Protein AF-A0A7V9GT21-F1 (afdb_monomer_lite)

Foldseek 3Di:
DDQLPVFDDVLQLVQCCVVDVADFSAKAWWAFVPDPFIWMWTDGPFKIWIFHWDDDPPGIHTDDTPDIAGLLQWQWDWDQDPQAIWIWIDGPPDDITIIHGHDDSRVVSVVVVSPDHD

Radius of gyration: 13.29 Å; chains: 1; bounding box: 31×32×38 Å

Structure (mmCIF, N/CA/C/O backbone):
data_AF-A0A7V9GT21-F1
#
_entry.id   AF-A0A7V9GT21-F1
#
loop_
_atom_site.group_PDB
_atom_site.id
_atom_site.type_symbol
_atom_site.label_atom_id
_atom_site.label_alt_id
_atom_site.label_comp_id
_atom_site.label_asym_id
_atom_site.label_entity_id
_atom_site.label_seq_id
_atom_site.pdbx_PDB_ins_code
_atom_site.Cartn_x
_atom_site.Cartn_y
_atom_site.Cartn_z
_atom_site.occupancy
_atom_site.B_iso_or_equiv
_atom_site.auth_seq_id
_atom_site.auth_comp_id
_atom_site.auth_asym_id
_atom_site.auth_atom_id
_atom_site.pdbx_PDB_model_num
ATOM 1 N N . MET A 1 1 ? -13.758 19.697 -5.177 1.00 37.66 1 MET A N 1
ATOM 2 C CA . MET A 1 1 ? -13.349 18.444 -4.507 1.00 37.66 1 MET A CA 1
ATOM 3 C C . MET A 1 1 ? -12.897 17.497 -5.605 1.00 37.66 1 MET A C 1
ATOM 5 O O . MET A 1 1 ? -13.729 16.809 -6.174 1.00 37.66 1 MET A O 1
ATOM 9 N N . ALA A 1 2 ? -11.634 17.599 -6.027 1.00 35.06 2 ALA A N 1
ATOM 10 C CA . ALA A 1 2 ? -11.115 16.772 -7.113 1.00 35.06 2 ALA A CA 1
ATOM 11 C C . ALA A 1 2 ? -10.966 15.335 -6.601 1.00 35.06 2 ALA A C 1
ATOM 13 O O . ALA A 1 2 ? -10.310 15.100 -5.587 1.00 35.06 2 ALA A O 1
ATOM 14 N N . THR A 1 3 ? -11.656 14.415 -7.263 1.00 38.84 3 THR A N 1
ATOM 15 C CA . THR A 1 3 ? -11.639 12.982 -6.996 1.00 38.84 3 THR A CA 1
ATOM 16 C C . THR A 1 3 ? -10.200 12.476 -7.096 1.00 38.84 3 THR A C 1
ATOM 18 O O . THR A 1 3 ? -9.560 12.625 -8.130 1.00 38.84 3 THR A O 1
ATOM 21 N N . LEU A 1 4 ? -9.682 11.860 -6.029 1.00 48.75 4 LEU A N 1
ATOM 22 C CA . LEU A 1 4 ? -8.308 11.334 -5.930 1.00 48.75 4 LEU A CA 1
ATOM 23 C C . LEU A 1 4 ? -7.979 10.211 -6.950 1.00 48.75 4 LEU A C 1
ATOM 25 O O . LEU A 1 4 ? -6.901 9.629 -6.895 1.00 48.75 4 LEU A O 1
ATOM 29 N N . MET A 1 5 ? -8.898 9.888 -7.866 1.00 45.47 5 MET A N 1
ATOM 30 C CA . MET A 1 5 ? -8.810 8.765 -8.805 1.00 45.47 5 MET A CA 1
ATOM 31 C C . MET A 1 5 ? -8.134 9.115 -10.143 1.00 45.47 5 MET A C 1
ATOM 33 O O . MET A 1 5 ? -7.777 8.200 -10.876 1.00 45.47 5 MET A O 1
ATOM 37 N N . ASP A 1 6 ? -7.915 10.397 -10.463 1.00 46.03 6 ASP A N 1
ATOM 38 C CA . ASP A 1 6 ? -7.509 10.835 -11.818 1.00 46.03 6 ASP A CA 1
ATOM 39 C C . ASP A 1 6 ? -6.077 10.470 -12.240 1.00 46.03 6 ASP A C 1
ATOM 41 O O . ASP A 1 6 ? -5.715 10.629 -13.402 1.00 46.03 6 ASP A O 1
ATOM 45 N N . ASN A 1 7 ? -5.231 9.989 -11.327 1.00 51.19 7 ASN A N 1
ATOM 46 C CA . ASN A 1 7 ? -3.823 9.761 -11.651 1.00 51.19 7 ASN A CA 1
ATOM 47 C C . ASN A 1 7 ? -3.415 8.301 -11.756 1.00 51.19 7 ASN A C 1
ATOM 49 O O . ASN A 1 7 ? -2.275 8.063 -12.145 1.00 51.19 7 ASN A O 1
ATOM 53 N N . VAL A 1 8 ? -4.298 7.342 -11.455 1.00 56.50 8 VAL A N 1
ATOM 54 C CA . VAL A 1 8 ? -3.973 5.915 -11.546 1.00 56.50 8 VAL A CA 1
ATOM 55 C C . VAL A 1 8 ? -4.095 5.410 -12.977 1.00 56.50 8 VAL A C 1
ATOM 57 O O . VAL A 1 8 ? -5.212 5.363 -13.477 1.00 56.50 8 VAL A O 1
ATOM 60 N N . PRO A 1 9 ? -2.996 4.994 -13.654 1.00 66.12 9 PRO A N 1
ATOM 61 C CA . PRO A 1 9 ? -3.118 4.442 -14.991 1.00 66.12 9 PRO A CA 1
ATOM 62 C C . PRO A 1 9 ? -4.075 3.256 -14.943 1.00 66.12 9 PRO A C 1
ATOM 64 O O . PRO A 1 9 ? -3.854 2.332 -14.155 1.00 66.12 9 PRO A O 1
ATOM 67 N N . ASP A 1 10 ? -5.088 3.261 -15.810 1.00 68.62 10 ASP A N 1
ATOM 68 C CA . ASP A 1 10 ? -6.182 2.280 -15.820 1.00 68.62 10 ASP A CA 1
ATOM 69 C C . ASP A 1 10 ? -5.698 0.829 -15.748 1.00 68.62 10 ASP A C 1
ATOM 71 O O . ASP A 1 10 ? -6.334 -0.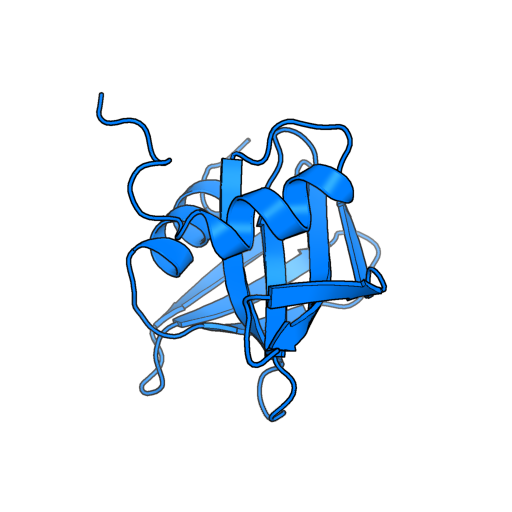017 -15.128 1.00 68.62 10 ASP A O 1
ATOM 75 N N . ARG A 1 11 ? -4.516 0.542 -16.305 1.00 71.88 11 ARG A N 1
ATOM 76 C CA . ARG A 1 11 ? -3.882 -0.783 -16.244 1.00 71.88 11 ARG A CA 1
ATOM 77 C C . ARG A 1 11 ? -3.576 -1.283 -14.824 1.00 71.88 11 ARG A C 1
ATOM 79 O O . ARG A 1 11 ? -3.597 -2.488 -14.617 1.00 71.88 11 ARG A O 1
ATOM 86 N N . TYR A 1 12 ? -3.278 -0.405 -13.861 1.00 73.31 12 TYR A N 1
ATOM 87 C CA . TYR A 1 12 ? -3.055 -0.800 -12.462 1.00 73.31 12 TYR A CA 1
ATOM 88 C C . TYR A 1 12 ? -4.387 -1.011 -11.739 1.00 73.31 12 TYR A C 1
ATOM 90 O O . TYR A 1 12 ? -4.537 -2.000 -11.026 1.00 73.31 12 TYR A O 1
ATOM 98 N N . LEU A 1 13 ? -5.364 -0.123 -11.958 1.00 74.19 13 LEU A N 1
ATOM 99 C CA . LEU A 1 13 ? -6.697 -0.255 -11.364 1.00 74.19 13 LEU A CA 1
ATOM 100 C C . LEU A 1 13 ? -7.413 -1.505 -11.863 1.00 74.19 13 LEU A C 1
ATOM 102 O O . LEU A 1 13 ? -7.908 -2.276 -11.049 1.00 74.19 13 LEU A O 1
ATOM 106 N N . ALA A 1 14 ? -7.445 -1.728 -13.178 1.00 77.94 14 ALA A N 1
ATOM 107 C CA . ALA A 1 14 ? -8.085 -2.896 -13.773 1.00 77.94 14 ALA A CA 1
ATOM 108 C C . ALA A 1 14 ? -7.480 -4.196 -13.229 1.00 77.94 14 ALA A C 1
ATOM 110 O O . ALA A 1 14 ? -8.209 -5.086 -12.807 1.00 77.94 14 ALA A O 1
ATOM 111 N N . ALA A 1 15 ? -6.148 -4.271 -13.149 1.00 79.12 15 ALA A N 1
ATOM 112 C CA . ALA A 1 15 ? -5.473 -5.484 -12.708 1.00 79.12 15 ALA A CA 1
ATOM 113 C C . ALA A 1 15 ? -5.713 -5.813 -11.222 1.00 79.12 15 ALA A C 1
ATOM 115 O O . ALA A 1 15 ? -5.690 -6.986 -10.851 1.00 79.12 15 ALA A O 1
ATOM 116 N N . VAL A 1 16 ? -5.935 -4.802 -10.374 1.00 83.75 16 VAL A N 1
ATOM 117 C CA . VAL A 1 16 ? -6.240 -4.997 -8.948 1.00 83.75 16 VAL A CA 1
ATOM 118 C C . VAL A 1 16 ? -7.732 -5.218 -8.705 1.00 83.75 16 VAL A C 1
ATOM 120 O O . VAL A 1 16 ? -8.073 -6.030 -7.852 1.00 83.75 16 VAL A O 1
ATOM 123 N N . ARG A 1 17 ? -8.624 -4.554 -9.452 1.00 83.38 17 ARG A N 1
ATOM 124 C CA . ARG A 1 17 ? -10.087 -4.691 -9.302 1.00 83.38 17 ARG A CA 1
ATOM 125 C C . ARG A 1 17 ? -10.573 -6.128 -9.469 1.00 83.38 17 ARG A C 1
ATOM 127 O O . ARG A 1 17 ? -11.495 -6.529 -8.779 1.00 83.38 17 ARG A O 1
ATOM 134 N N . ASP A 1 18 ? -9.916 -6.921 -10.308 1.00 81.44 18 ASP A N 1
ATOM 135 C CA . ASP A 1 18 ? -10.244 -8.345 -10.458 1.00 81.44 18 ASP A CA 1
ATOM 136 C C . ASP A 1 18 ? -9.806 -9.204 -9.254 1.00 81.44 18 ASP A C 1
ATOM 138 O O . ASP A 1 18 ? -10.128 -10.391 -9.181 1.00 81.44 18 ASP A O 1
ATOM 142 N N . ARG A 1 19 ? -9.022 -8.642 -8.323 1.00 82.25 19 ARG A N 1
ATOM 143 C CA . ARG A 1 19 ? -8.442 -9.343 -7.165 1.00 82.25 19 ARG A CA 1
ATOM 144 C C . ARG A 1 19 ? -8.997 -8.896 -5.823 1.00 82.25 19 ARG A C 1
ATOM 146 O O . ARG A 1 19 ? -8.843 -9.634 -4.856 1.00 82.25 19 ARG A O 1
ATOM 153 N N . VAL A 1 20 ? -9.638 -7.736 -5.761 1.00 83.69 20 VAL A N 1
ATOM 154 C CA . VAL A 1 20 ? -10.280 -7.235 -4.544 1.00 83.69 20 VAL A CA 1
ATOM 155 C C . VAL A 1 20 ? -11.773 -7.067 -4.791 1.00 83.69 20 VAL A C 1
ATOM 157 O O . VAL A 1 20 ? -12.184 -6.552 -5.824 1.00 83.69 20 VAL A O 1
ATOM 160 N N . ALA A 1 21 ? -12.595 -7.523 -3.847 1.00 76.12 21 ALA A N 1
ATOM 161 C CA . ALA A 1 21 ? -14.050 -7.400 -3.951 1.00 76.12 21 ALA A CA 1
ATOM 162 C C . ALA A 1 21 ? -14.543 -5.962 -3.696 1.00 76.12 21 ALA A C 1
ATOM 164 O O . ALA A 1 21 ? -15.648 -5.605 -4.099 1.00 76.12 21 ALA A O 1
ATOM 165 N N . ASP A 1 22 ? -13.721 -5.156 -3.022 1.00 80.44 22 ASP A N 1
ATOM 166 C CA . ASP A 1 22 ? -14.029 -3.788 -2.622 1.00 80.44 22 ASP A CA 1
ATOM 167 C C . ASP A 1 22 ? -13.580 -2.743 -3.652 1.00 80.44 22 ASP A C 1
ATOM 169 O O . ASP A 1 22 ? -12.739 -2.978 -4.523 1.00 80.44 22 ASP A O 1
ATOM 173 N N . GLU A 1 23 ? -14.114 -1.530 -3.508 1.00 85.50 23 GLU A N 1
ATOM 174 C CA . GLU A 1 23 ? -13.667 -0.372 -4.274 1.00 85.50 23 GLU A CA 1
ATOM 175 C C . GLU A 1 23 ? -12.177 -0.076 -4.016 1.00 85.50 23 GLU A C 1
ATOM 177 O O . GLU A 1 23 ? -11.738 0.117 -2.882 1.00 85.50 23 GLU A O 1
ATOM 182 N N . VAL A 1 24 ? -11.387 0.008 -5.088 1.00 86.31 24 VAL A N 1
ATOM 183 C CA . VAL A 1 24 ? -9.986 0.442 -5.015 1.00 86.31 24 VAL A CA 1
ATOM 184 C C . VAL A 1 24 ? -9.939 1.965 -5.003 1.00 86.31 24 VAL A C 1
ATOM 186 O O . VAL A 1 24 ? -10.258 2.601 -6.007 1.00 86.31 24 VAL A O 1
ATOM 189 N N . LEU A 1 25 ? -9.489 2.539 -3.886 1.00 85.31 25 LEU A N 1
ATOM 190 C CA . LEU A 1 25 ? -9.351 3.987 -3.714 1.00 85.31 25 LEU A CA 1
ATOM 191 C C . LEU A 1 25 ? -8.050 4.513 -4.328 1.00 85.31 25 LEU A C 1
ATOM 193 O O . LEU A 1 25 ? -8.030 5.598 -4.902 1.00 85.31 25 LEU A O 1
ATOM 197 N N . ALA A 1 26 ? -6.959 3.752 -4.204 1.00 85.50 26 ALA A N 1
ATOM 198 C CA . ALA A 1 26 ? -5.679 4.058 -4.837 1.00 85.50 26 ALA A CA 1
ATOM 199 C C . ALA A 1 26 ? -4.825 2.799 -5.001 1.00 85.50 26 ALA A C 1
ATOM 201 O O . ALA A 1 26 ? -4.942 1.848 -4.227 1.00 85.50 26 ALA A O 1
ATOM 202 N N . VAL A 1 27 ? -3.916 2.824 -5.976 1.00 85.31 27 VAL A N 1
ATOM 203 C CA . VAL A 1 27 ? -2.861 1.818 -6.123 1.00 85.31 27 VAL A CA 1
ATOM 204 C C . VAL A 1 27 ? -1.574 2.465 -6.620 1.00 85.31 27 VAL A C 1
ATOM 206 O O . VAL A 1 27 ? -1.596 3.323 -7.504 1.00 85.31 27 VAL A O 1
ATOM 209 N N . ALA A 1 28 ? -0.445 2.034 -6.064 1.00 86.44 28 ALA A N 1
ATOM 210 C CA . ALA A 1 28 ? 0.881 2.439 -6.513 1.00 86.44 28 ALA A CA 1
ATOM 211 C C . ALA A 1 28 ? 1.880 1.284 -6.388 1.00 86.44 28 ALA A C 1
ATOM 213 O O . ALA A 1 28 ? 1.699 0.367 -5.587 1.00 86.44 28 ALA A O 1
ATOM 214 N N . SER A 1 29 ? 2.938 1.322 -7.198 1.00 86.00 29 SER A N 1
ATOM 215 C CA . SER A 1 29 ? 4.030 0.352 -7.119 1.00 86.00 29 SER A CA 1
ATOM 216 C C . SER A 1 29 ? 5.113 0.819 -6.153 1.00 86.00 29 SER A C 1
ATOM 218 O O . SER A 1 29 ? 5.609 1.939 -6.285 1.00 86.00 29 SER A O 1
ATOM 220 N N . PHE A 1 30 ? 5.544 -0.076 -5.275 1.00 86.12 30 PHE A N 1
ATOM 221 C CA . PHE A 1 30 ? 6.647 0.121 -4.343 1.00 86.12 30 PHE A CA 1
ATOM 222 C C . PHE A 1 30 ? 7.699 -0.970 -4.545 1.00 86.12 30 PHE A C 1
ATOM 224 O O . PHE A 1 30 ? 7.406 -2.036 -5.083 1.00 86.12 30 PHE A O 1
ATOM 231 N N . VAL A 1 31 ? 8.927 -0.718 -4.107 1.00 85.56 31 VAL A N 1
ATOM 232 C CA . VAL A 1 31 ? 9.966 -1.739 -3.934 1.00 85.56 31 VAL A CA 1
ATOM 233 C C . VAL A 1 31 ? 10.204 -1.962 -2.450 1.00 85.56 31 VAL A C 1
ATOM 235 O O . VAL A 1 31 ? 10.123 -1.022 -1.662 1.00 85.56 31 VAL A O 1
ATOM 238 N N . ARG A 1 32 ? 10.498 -3.194 -2.028 1.00 82.12 32 ARG A N 1
ATOM 239 C CA . ARG A 1 32 ? 10.900 -3.419 -0.629 1.00 82.12 32 ARG A CA 1
ATOM 240 C C . ARG A 1 32 ? 12.255 -2.749 -0.414 1.00 82.12 32 ARG A C 1
ATOM 242 O O . ARG A 1 32 ? 13.137 -2.883 -1.259 1.00 82.12 32 ARG A O 1
ATOM 249 N N . ALA A 1 33 ? 12.420 -2.012 0.684 1.00 75.44 33 ALA A N 1
ATOM 250 C CA . ALA A 1 33 ? 13.652 -1.267 0.923 1.00 75.44 33 ALA A CA 1
ATOM 251 C C . ALA A 1 33 ? 14.868 -2.212 0.876 1.00 75.44 33 ALA A C 1
ATOM 253 O O . ALA A 1 33 ? 14.875 -3.267 1.511 1.00 75.44 33 ALA A O 1
ATOM 254 N N . GLY A 1 34 ? 15.872 -1.856 0.070 1.00 66.94 34 GLY A N 1
ATOM 255 C CA . GLY A 1 34 ? 17.065 -2.682 -0.147 1.00 66.94 34 GLY A CA 1
ATOM 256 C C . GLY A 1 34 ? 16.883 -3.891 -1.076 1.00 66.94 34 GLY A C 1
ATOM 257 O O . GLY A 1 34 ? 17.822 -4.671 -1.213 1.00 66.94 34 GLY A O 1
ATOM 258 N N . LEU A 1 35 ? 15.726 -4.060 -1.732 1.00 65.62 35 LEU A N 1
ATOM 259 C CA . LEU A 1 35 ? 15.468 -5.151 -2.677 1.00 65.62 35 LEU A CA 1
ATOM 260 C C . LEU A 1 35 ? 14.967 -4.639 -4.040 1.00 65.62 35 LEU A C 1
ATOM 262 O O . LEU A 1 35 ? 14.210 -3.674 -4.102 1.00 65.62 35 LEU A O 1
ATOM 266 N N . PRO A 1 36 ? 15.321 -5.314 -5.151 1.00 60.12 36 PRO A N 1
ATOM 267 C CA . PRO A 1 36 ? 14.858 -4.940 -6.490 1.00 60.12 36 PRO A CA 1
ATOM 268 C C . PRO A 1 36 ? 13.417 -5.389 -6.788 1.00 60.12 36 PRO A C 1
ATOM 270 O O . PRO A 1 36 ? 12.866 -5.045 -7.834 1.00 60.12 36 PRO A O 1
ATOM 273 N N . GLN A 1 37 ? 12.799 -6.182 -5.907 1.00 73.81 37 GLN A N 1
ATOM 274 C CA . GLN A 1 37 ? 11.458 -6.707 -6.137 1.00 73.81 37 GLN A CA 1
ATOM 275 C C . GLN A 1 37 ? 10.406 -5.616 -5.923 1.00 73.81 37 GLN A C 1
ATOM 277 O O . GLN A 1 37 ? 10.277 -5.052 -4.834 1.00 73.81 37 GLN A O 1
ATOM 282 N N . SER A 1 38 ? 9.647 -5.350 -6.986 1.00 83.69 38 SER A N 1
ATOM 283 C CA . SER A 1 38 ? 8.510 -4.436 -6.966 1.00 83.69 38 SER A CA 1
ATOM 284 C C . SER A 1 38 ? 7.226 -5.175 -6.591 1.00 83.69 38 SER A C 1
ATOM 286 O O . SER A 1 38 ? 7.034 -6.331 -6.966 1.00 83.69 38 SER A O 1
ATOM 288 N N . PHE A 1 39 ? 6.327 -4.495 -5.895 1.00 87.62 39 PHE A N 1
ATOM 289 C CA . PHE A 1 39 ? 4.985 -4.964 -5.571 1.00 87.62 39 PHE A CA 1
ATOM 290 C C . PHE A 1 39 ? 3.994 -3.800 -5.675 1.00 87.62 39 PHE A C 1
ATOM 292 O O . PHE A 1 39 ? 4.389 -2.634 -5.698 1.00 87.62 39 PHE A O 1
ATOM 299 N N . LEU A 1 40 ? 2.707 -4.104 -5.800 1.00 89.12 40 LEU A N 1
ATOM 300 C CA . LEU A 1 40 ? 1.644 -3.104 -5.763 1.00 89.12 40 LEU A CA 1
ATOM 301 C C . LEU A 1 40 ? 1.083 -3.006 -4.357 1.00 89.12 40 LEU A C 1
ATOM 303 O O . LEU A 1 40 ? 0.796 -4.035 -3.757 1.00 89.12 40 LEU A O 1
ATOM 307 N N . ILE A 1 41 ? 0.874 -1.785 -3.879 1.00 90.62 41 ILE A N 1
ATOM 308 C CA . ILE A 1 41 ? 0.027 -1.513 -2.721 1.00 90.62 41 ILE A CA 1
ATOM 309 C C . ILE A 1 41 ? -1.300 -0.992 -3.242 1.00 90.62 41 ILE A C 1
ATOM 311 O O . ILE A 1 41 ? -1.325 0.026 -3.935 1.00 90.62 41 ILE A O 1
ATOM 315 N N . ALA A 1 42 ? -2.384 -1.677 -2.899 1.00 90.94 42 ALA A N 1
ATOM 316 C CA . ALA A 1 42 ? -3.746 -1.260 -3.176 1.00 90.94 42 ALA A CA 1
ATOM 317 C C . ALA A 1 42 ? -4.455 -0.903 -1.871 1.00 90.94 42 ALA A C 1
ATOM 319 O O . ALA A 1 42 ? -4.444 -1.675 -0.915 1.00 90.94 42 ALA A O 1
ATOM 320 N N . VAL A 1 43 ? -5.083 0.267 -1.839 1.00 90.81 43 VAL A N 1
ATOM 321 C CA . VAL A 1 43 ? -5.814 0.761 -0.674 1.00 90.81 43 VAL A CA 1
ATOM 322 C C . VAL A 1 43 ? -7.306 0.723 -0.977 1.00 90.81 43 VAL A C 1
ATOM 324 O O . VAL A 1 43 ? -7.763 1.347 -1.936 1.00 90.81 43 VAL A O 1
ATOM 327 N N . THR A 1 44 ? -8.065 0.031 -0.134 1.00 91.31 44 THR A N 1
ATOM 328 C CA . THR A 1 44 ? -9.533 0.005 -0.158 1.00 91.31 44 THR A CA 1
ATOM 329 C C . THR A 1 44 ? -10.082 0.790 1.046 1.00 91.31 44 THR A C 1
ATOM 331 O O . THR A 1 44 ? -9.304 1.339 1.851 1.00 91.31 44 THR A O 1
ATOM 334 N N . PRO A 1 45 ? -11.415 0.931 1.196 1.00 90.56 45 PRO A N 1
ATOM 335 C CA . PRO A 1 45 ? -11.993 1.587 2.357 1.00 90.56 45 PRO A CA 1
ATOM 336 C C . PRO A 1 45 ? -11.585 0.954 3.685 1.00 90.56 45 PRO A C 1
ATOM 338 O O . PRO A 1 45 ? -11.384 1.703 4.634 1.00 90.56 45 PRO A O 1
ATOM 341 N N . SER A 1 46 ? -11.435 -0.368 3.766 1.00 90.56 46 SER A N 1
ATOM 342 C CA . SER A 1 46 ? -11.193 -1.105 5.018 1.00 90.56 46 SER A CA 1
ATOM 343 C C . SER A 1 46 ? -9.838 -1.815 5.072 1.00 90.56 46 SER A C 1
ATOM 345 O O . SER A 1 46 ? -9.342 -2.086 6.163 1.00 90.56 46 SER A O 1
ATOM 347 N N . ARG A 1 47 ? -9.216 -2.095 3.924 1.00 92.44 47 ARG A N 1
ATOM 348 C CA . ARG A 1 47 ? -8.007 -2.916 3.824 1.00 92.44 47 ARG A CA 1
ATOM 349 C C . ARG A 1 47 ? -6.893 -2.230 3.042 1.00 92.44 47 ARG A C 1
ATOM 351 O O . ARG A 1 47 ? -7.110 -1.284 2.278 1.00 92.44 47 ARG A O 1
ATOM 358 N N . VAL A 1 48 ? -5.680 -2.723 3.249 1.00 92.19 48 VAL A N 1
ATOM 359 C CA . VAL A 1 48 ? -4.502 -2.418 2.440 1.00 92.19 48 VAL A CA 1
ATOM 360 C C . VAL A 1 48 ? -3.900 -3.740 1.996 1.00 92.19 48 VAL A C 1
ATOM 362 O O . VAL A 1 48 ? -3.500 -4.546 2.828 1.00 92.19 48 VAL A O 1
ATOM 365 N N . HIS A 1 49 ? -3.813 -3.937 0.687 1.00 91.56 49 HIS A N 1
ATOM 366 C CA . HIS A 1 49 ? -3.314 -5.165 0.085 1.00 91.56 49 HIS A CA 1
ATOM 367 C C . HIS A 1 49 ? -1.959 -4.922 -0.568 1.00 91.56 49 HIS A C 1
ATOM 369 O O . HIS A 1 49 ? -1.760 -3.903 -1.235 1.00 91.56 49 HIS A O 1
ATOM 375 N N . ALA A 1 50 ? -1.049 -5.881 -0.434 1.00 91.31 50 ALA A N 1
ATOM 376 C CA . ALA A 1 50 ? 0.199 -5.930 -1.177 1.00 91.31 50 ALA A CA 1
ATOM 377 C C . ALA A 1 50 ? 0.170 -7.095 -2.168 1.00 91.31 50 ALA A C 1
ATOM 379 O O . ALA A 1 50 ? -0.050 -8.237 -1.777 1.00 91.31 50 ALA A O 1
ATOM 380 N N . PHE A 1 51 ? 0.461 -6.835 -3.440 1.00 90.94 51 PHE A N 1
ATOM 381 C CA . PHE A 1 51 ? 0.474 -7.861 -4.482 1.00 90.94 51 PHE A CA 1
ATOM 382 C C . PHE A 1 51 ? 1.803 -7.915 -5.225 1.00 90.94 51 PHE A C 1
ATOM 384 O O . PHE A 1 51 ? 2.345 -6.886 -5.633 1.00 90.94 51 PHE A O 1
ATOM 391 N N . ALA A 1 52 ? 2.281 -9.125 -5.509 1.00 88.56 52 ALA A N 1
ATOM 392 C CA . ALA A 1 52 ? 3.277 -9.315 -6.551 1.00 88.56 52 ALA A CA 1
ATOM 393 C C . ALA A 1 52 ? 2.663 -8.949 -7.908 1.00 88.56 52 ALA A C 1
ATOM 395 O O . ALA A 1 52 ? 1.477 -9.188 -8.159 1.00 88.56 52 ALA A O 1
ATOM 396 N N . TYR A 1 53 ? 3.467 -8.373 -8.797 1.00 85.12 53 TYR A N 1
ATOM 397 C CA . TYR A 1 53 ? 3.037 -8.127 -10.165 1.00 85.12 53 TYR A CA 1
ATOM 398 C C . TYR A 1 53 ? 4.159 -8.386 -11.159 1.00 85.12 53 TYR A C 1
ATOM 400 O O . TYR A 1 53 ? 5.337 -8.171 -10.871 1.00 85.12 53 TYR A O 1
ATOM 408 N N . ALA A 1 54 ? 3.761 -8.797 -12.357 1.00 80.94 54 ALA A N 1
ATOM 409 C CA . ALA A 1 54 ? 4.643 -8.924 -13.500 1.00 80.94 54 ALA A CA 1
ATOM 410 C C . ALA A 1 54 ? 4.224 -7.927 -14.583 1.00 80.94 54 ALA A C 1
ATOM 412 O O . ALA A 1 54 ? 3.068 -7.901 -15.025 1.00 80.94 54 ALA A O 1
ATOM 413 N N . SER A 1 55 ? 5.184 -7.125 -15.038 1.00 71.12 55 SER A N 1
ATOM 414 C CA . SER A 1 55 ? 5.037 -6.338 -16.260 1.00 71.12 55 SER A CA 1
ATOM 415 C C . SER A 1 55 ? 5.033 -7.288 -17.457 1.00 71.12 55 SER A C 1
ATOM 417 O O . SER A 1 55 ? 5.946 -8.099 -17.611 1.00 71.12 55 SER A O 1
ATOM 419 N N . ARG A 1 56 ? 4.004 -7.213 -18.300 1.00 71.50 56 ARG A N 1
ATOM 420 C CA . ARG A 1 56 ? 3.912 -7.958 -19.563 1.00 71.50 56 ARG A CA 1
ATOM 421 C C . ARG A 1 56 ? 4.005 -6.970 -20.727 1.00 71.50 56 ARG A C 1
ATOM 423 O O . ARG A 1 56 ? 3.756 -5.782 -20.546 1.00 71.50 56 ARG A O 1
ATOM 430 N N . GLU A 1 57 ? 4.332 -7.455 -21.927 1.00 65.31 57 GLU A N 1
ATOM 431 C CA . GLU A 1 57 ? 4.356 -6.619 -23.145 1.00 65.31 57 GLU A CA 1
ATOM 432 C C . GLU A 1 57 ? 3.021 -5.893 -23.376 1.00 65.31 57 GLU A C 1
ATOM 434 O O . GLU A 1 57 ? 3.001 -4.756 -23.840 1.00 65.31 57 GLU A O 1
ATOM 439 N N . VAL A 1 58 ? 1.910 -6.517 -22.972 1.00 65.62 58 VAL A N 1
ATOM 440 C CA . VAL A 1 58 ? 0.568 -5.929 -22.999 1.00 65.62 58 VAL A CA 1
ATOM 441 C C . VAL A 1 58 ? 0.023 -5.856 -21.572 1.00 65.62 58 VAL A C 1
ATOM 443 O O . VAL A 1 58 ? -0.739 -6.710 -21.124 1.00 65.62 58 VAL A O 1
ATOM 446 N N . GLY A 1 59 ? 0.450 -4.834 -20.832 1.00 69.88 59 GLY A N 1
ATOM 447 C CA . GLY A 1 59 ? -0.141 -4.463 -19.546 1.00 69.88 59 GLY A CA 1
ATOM 448 C C . GLY A 1 59 ? 0.540 -5.051 -18.310 1.00 69.88 59 GLY A C 1
ATOM 449 O O . GLY A 1 59 ? 1.709 -5.433 -18.317 1.00 69.88 59 GLY A O 1
ATOM 450 N N . LEU A 1 60 ? -0.197 -5.050 -17.203 1.00 76.81 60 LEU A N 1
ATOM 451 C CA . LEU A 1 60 ? 0.278 -5.485 -15.896 1.00 76.81 60 LEU A CA 1
ATOM 452 C C . LEU A 1 60 ? -0.554 -6.677 -15.438 1.00 76.81 60 LEU A C 1
ATOM 454 O O . LEU A 1 60 ? -1.781 -6.623 -15.466 1.00 76.81 60 LEU A O 1
ATOM 458 N N . ARG A 1 61 ? 0.112 -7.747 -15.001 1.00 82.62 61 ARG A N 1
ATOM 459 C CA . ARG A 1 61 ? -0.550 -8.894 -14.381 1.00 82.62 61 ARG A CA 1
ATOM 460 C C . ARG A 1 61 ? -0.308 -8.850 -12.880 1.00 82.62 61 ARG A C 1
ATOM 462 O O . ARG A 1 61 ? 0.830 -9.013 -12.447 1.00 82.62 61 ARG A O 1
ATOM 469 N N . VAL A 1 62 ? -1.376 -8.672 -12.105 1.00 85.75 62 VAL A N 1
ATOM 470 C CA . VAL A 1 62 ? -1.352 -8.933 -10.661 1.00 85.75 62 VAL A CA 1
ATOM 471 C C . VAL A 1 62 ? -1.243 -10.440 -10.450 1.00 85.75 62 VAL A C 1
ATOM 473 O O . VAL A 1 62 ? -1.953 -11.217 -11.096 1.00 85.75 62 VAL A O 1
ATOM 476 N N . GLU A 1 63 ? -0.323 -10.855 -9.588 1.00 87.75 63 GLU A N 1
ATOM 477 C CA . GLU A 1 63 ? -0.019 -12.255 -9.306 1.00 87.75 63 GLU A CA 1
ATOM 478 C C . GLU A 1 63 ? -0.578 -12.666 -7.940 1.00 87.75 63 GLU A C 1
ATOM 480 O O . GLU A 1 63 ? -1.800 -12.658 -7.759 1.00 87.75 63 GLU A O 1
ATOM 485 N N . SER A 1 64 ? 0.287 -13.083 -7.018 1.00 87.00 64 SER A N 1
ATOM 486 C CA . SER A 1 64 ? -0.088 -13.501 -5.671 1.00 87.00 64 SER A CA 1
ATOM 487 C C . SER A 1 64 ? -0.232 -12.299 -4.745 1.00 87.00 64 SER A C 1
ATOM 489 O O . SER A 1 64 ? 0.550 -11.347 -4.818 1.00 87.00 64 SER A O 1
ATOM 491 N N . GLU A 1 65 ? -1.205 -12.374 -3.844 1.00 90.19 65 GLU A N 1
ATOM 492 C CA . GLU A 1 65 ? -1.267 -11.495 -2.682 1.00 90.19 65 GLU A CA 1
ATOM 493 C C . GLU A 1 65 ? -0.136 -11.862 -1.722 1.00 90.19 65 GLU A C 1
ATOM 495 O O . GLU A 1 65 ? 0.062 -13.029 -1.386 1.00 90.19 65 GLU A O 1
ATOM 500 N N . LEU A 1 66 ? 0.660 -10.862 -1.362 1.00 89.25 66 LEU A N 1
ATOM 501 C CA . LEU A 1 66 ? 1.807 -10.985 -0.470 1.00 89.25 66 LEU A CA 1
ATOM 502 C C . LEU A 1 66 ? 1.410 -10.676 0.972 1.00 89.25 66 LEU A C 1
ATOM 504 O O . LEU A 1 66 ? 1.982 -11.257 1.891 1.00 89.25 66 LEU A O 1
ATOM 508 N N . ALA A 1 67 ? 0.461 -9.756 1.157 1.00 89.81 67 ALA A N 1
ATOM 509 C CA . ALA A 1 67 ? -0.074 -9.384 2.458 1.00 89.81 67 ALA A CA 1
ATOM 510 C C . ALA A 1 67 ? -1.432 -8.676 2.330 1.00 89.81 67 ALA A C 1
ATOM 512 O O . ALA A 1 67 ? -1.681 -7.989 1.339 1.00 89.81 67 ALA A O 1
ATOM 513 N N . ASP A 1 68 ? -2.241 -8.800 3.380 1.00 92.06 68 ASP A N 1
ATOM 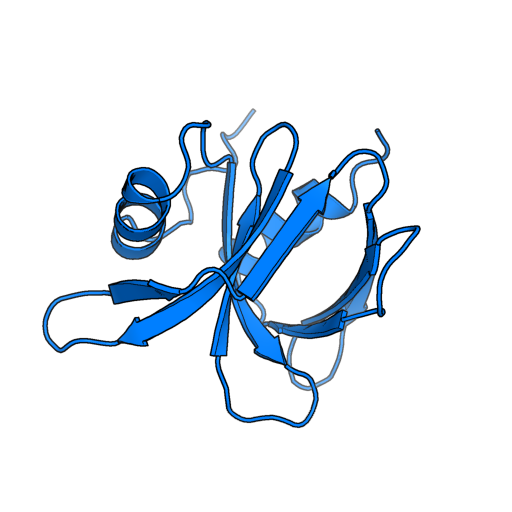514 C CA . ASP A 1 68 ? -3.494 -8.078 3.612 1.00 92.06 68 ASP A CA 1
ATOM 515 C C . ASP A 1 68 ? -3.458 -7.498 5.029 1.00 92.06 68 ASP A C 1
ATOM 517 O O . ASP A 1 68 ? -3.177 -8.220 5.992 1.00 92.06 68 ASP A O 1
ATOM 521 N N . TRP A 1 69 ? -3.741 -6.205 5.164 1.00 92.00 69 TRP A N 1
ATOM 522 C CA . TRP A 1 69 ? -3.759 -5.510 6.446 1.00 92.00 69 TRP A CA 1
ATOM 523 C C . TRP A 1 69 ? -5.078 -4.779 6.675 1.00 92.00 69 TRP A C 1
ATOM 525 O O . TRP A 1 69 ? -5.592 -4.085 5.794 1.00 92.00 69 TRP A O 1
ATOM 535 N N . ASP A 1 70 ? -5.586 -4.859 7.906 1.00 91.19 70 ASP A N 1
ATOM 536 C CA . ASP A 1 70 ? -6.704 -4.030 8.350 1.00 91.19 70 ASP A CA 1
ATOM 537 C C . ASP A 1 70 ? -6.251 -2.575 8.509 1.00 91.19 70 ASP A C 1
ATOM 539 O O . ASP A 1 70 ? -5.420 -2.244 9.363 1.00 91.19 70 ASP A O 1
ATOM 543 N N . ARG A 1 71 ? -6.838 -1.688 7.703 1.00 90.38 71 ARG A N 1
ATOM 544 C CA . ARG A 1 71 ? -6.507 -0.264 7.679 1.00 90.38 71 ARG A CA 1
ATOM 545 C C . ARG A 1 71 ? -6.819 0.444 9.001 1.00 90.38 71 ARG A C 1
ATOM 547 O O . ARG A 1 71 ? -6.215 1.476 9.264 1.00 90.38 71 ARG A O 1
ATOM 554 N N . ALA A 1 72 ? -7.727 -0.078 9.826 1.00 88.50 72 ALA A N 1
ATOM 555 C CA . ALA A 1 72 ? -8.038 0.491 11.139 1.00 88.50 72 ALA A CA 1
ATOM 556 C C . ALA A 1 72 ? -6.902 0.298 12.159 1.00 88.50 72 ALA A C 1
ATOM 558 O O . ALA A 1 72 ? -6.775 1.074 13.102 1.00 88.50 72 ALA A O 1
ATOM 559 N N . THR A 1 73 ? -6.072 -0.730 11.973 1.00 89.88 73 THR A N 1
ATOM 560 C CA . THR A 1 73 ? -4.966 -1.074 12.888 1.00 89.88 73 THR A CA 1
ATOM 561 C C . THR A 1 73 ? -3.586 -0.795 12.299 1.00 89.88 73 THR A C 1
ATOM 563 O O . THR A 1 73 ? -2.580 -0.860 13.009 1.00 89.88 73 THR A O 1
ATOM 566 N N . LEU A 1 74 ? -3.526 -0.482 11.005 1.00 90.12 74 LEU A N 1
ATOM 567 C CA . LEU A 1 74 ? -2.290 -0.248 10.281 1.00 90.12 74 LEU A CA 1
ATOM 568 C C . LEU A 1 74 ? -1.756 1.155 10.566 1.00 90.12 74 LEU A C 1
ATOM 570 O O . LEU A 1 74 ? -2.388 2.153 10.225 1.00 90.12 74 LEU A O 1
ATOM 574 N N . ARG A 1 75 ? -0.550 1.234 11.128 1.00 90.75 75 ARG A N 1
ATOM 575 C CA . ARG A 1 75 ? 0.201 2.492 11.187 1.00 90.75 75 ARG A CA 1
ATOM 576 C C . ARG A 1 75 ? 1.054 2.632 9.938 1.00 90.75 75 ARG A C 1
ATOM 578 O O . ARG A 1 75 ? 1.691 1.668 9.517 1.00 90.75 75 ARG A O 1
ATOM 585 N N . ALA A 1 76 ? 1.066 3.824 9.360 1.00 90.50 76 ALA A N 1
ATOM 586 C CA . ALA A 1 76 ? 1.864 4.140 8.189 1.00 90.50 76 ALA A CA 1
ATOM 587 C C . ALA A 1 76 ? 2.680 5.406 8.451 1.00 90.50 76 ALA A C 1
ATOM 589 O O . ALA A 1 76 ? 2.113 6.466 8.710 1.00 90.50 76 ALA A O 1
ATOM 590 N N . ASP A 1 77 ? 3.998 5.290 8.349 1.00 90.00 77 ASP A N 1
ATOM 591 C CA . ASP A 1 77 ? 4.929 6.408 8.450 1.00 90.00 77 ASP A CA 1
ATOM 592 C C . ASP A 1 77 ? 5.544 6.686 7.082 1.00 90.00 77 ASP A C 1
ATOM 594 O O . ASP A 1 77 ? 5.913 5.769 6.343 1.00 90.00 77 ASP A O 1
ATOM 598 N N . VAL A 1 78 ? 5.644 7.968 6.740 1.00 89.12 78 VAL A N 1
ATOM 599 C CA . VAL A 1 78 ? 6.089 8.425 5.425 1.00 89.12 78 VAL A CA 1
ATOM 600 C C . VAL A 1 78 ? 7.279 9.355 5.590 1.00 89.12 78 VAL A C 1
ATOM 602 O O . VAL A 1 78 ? 7.199 10.364 6.287 1.00 89.12 78 VAL A O 1
ATOM 605 N N . GLU A 1 79 ? 8.373 9.038 4.907 1.00 88.75 79 GLU A N 1
ATOM 606 C CA . GLU A 1 79 ? 9.618 9.801 4.934 1.00 88.75 79 GLU A CA 1
ATOM 607 C C . GLU A 1 79 ? 10.091 10.084 3.502 1.00 88.75 79 GLU A C 1
ATOM 609 O O . GLU A 1 79 ? 10.112 9.196 2.650 1.00 88.75 79 GLU A O 1
ATOM 614 N N . ARG A 1 80 ? 10.511 11.322 3.218 1.00 87.38 80 ARG A N 1
ATOM 615 C CA . ARG A 1 80 ? 11.182 11.645 1.950 1.00 87.38 80 ARG A CA 1
ATOM 616 C C . ARG A 1 80 ? 12.640 11.211 2.022 1.00 87.38 80 ARG A C 1
ATOM 618 O O . ARG A 1 80 ? 13.357 11.597 2.939 1.00 87.38 80 ARG A O 1
ATOM 625 N N . VAL A 1 81 ? 13.085 10.462 1.022 1.00 85.88 81 VAL A N 1
ATOM 626 C CA . VAL A 1 81 ? 14.459 9.968 0.892 1.00 85.88 81 VAL A CA 1
ATOM 627 C C . VAL A 1 81 ? 15.031 10.382 -0.468 1.00 85.88 81 VAL A C 1
ATOM 629 O O . VAL A 1 81 ? 14.271 10.677 -1.385 1.00 85.88 81 VAL A O 1
ATOM 632 N N . PRO A 1 82 ? 16.361 10.399 -0.672 1.00 82.94 82 PRO A N 1
ATOM 633 C CA . PRO A 1 82 ? 16.932 10.807 -1.960 1.00 82.94 82 PRO A CA 1
ATOM 634 C C . PRO A 1 82 ? 16.440 9.985 -3.167 1.00 82.94 82 PRO A C 1
ATOM 636 O O . PRO A 1 82 ? 16.448 10.480 -4.290 1.00 82.94 82 PRO A O 1
ATOM 639 N N . SER A 1 83 ? 16.017 8.734 -2.945 1.00 78.38 83 SER A N 1
ATOM 640 C CA . SER A 1 83 ? 15.469 7.818 -3.957 1.00 78.38 83 SER A CA 1
ATOM 641 C C . SER A 1 83 ? 13.972 8.017 -4.249 1.00 78.38 83 SER A C 1
ATOM 643 O O . SER A 1 83 ? 13.451 7.375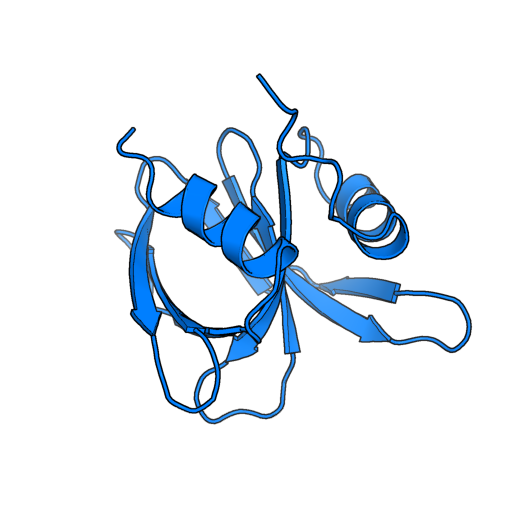 -5.165 1.00 78.38 83 SER A O 1
ATOM 645 N N . GLY A 1 84 ? 13.286 8.892 -3.507 1.00 85.81 84 GLY A N 1
ATOM 646 C CA . GLY A 1 84 ? 11.851 9.146 -3.613 1.00 85.81 84 GLY A CA 1
ATOM 647 C C . GLY A 1 84 ? 11.187 9.190 -2.240 1.00 85.81 84 GLY A C 1
ATOM 648 O O . GLY A 1 84 ? 11.542 9.984 -1.371 1.00 85.81 84 GLY A O 1
ATOM 649 N N . THR A 1 85 ? 10.226 8.303 -2.013 1.00 87.44 85 THR A N 1
ATOM 650 C CA . THR A 1 85 ? 9.483 8.256 -0.755 1.00 87.44 85 THR A CA 1
ATOM 651 C C . THR A 1 85 ? 9.597 6.889 -0.107 1.00 87.44 85 THR A C 1
ATOM 653 O O . THR A 1 85 ? 9.318 5.872 -0.736 1.00 87.44 85 THR A O 1
ATOM 656 N N . ARG A 1 86 ? 9.962 6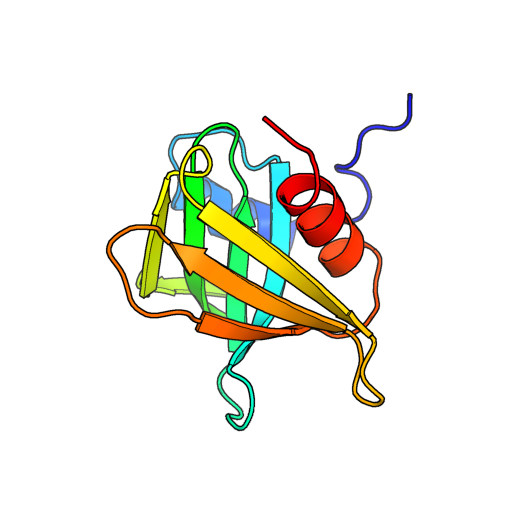.862 1.172 1.00 89.62 86 ARG A N 1
ATOM 657 C CA . ARG A 1 86 ? 9.931 5.677 2.020 1.00 89.62 86 ARG A CA 1
ATOM 658 C C . ARG A 1 86 ? 8.608 5.619 2.778 1.00 89.62 86 ARG A C 1
ATOM 660 O O . ARG A 1 86 ? 8.211 6.582 3.426 1.00 89.62 86 ARG A O 1
ATOM 667 N N . LEU A 1 87 ? 7.947 4.474 2.691 1.00 90.25 87 LEU A N 1
ATOM 668 C CA . LEU A 1 87 ? 6.724 4.132 3.398 1.00 90.25 87 LEU A CA 1
ATOM 669 C C . LEU A 1 87 ? 7.016 2.960 4.338 1.00 90.25 87 LEU A C 1
ATOM 671 O O . LEU A 1 87 ? 7.441 1.888 3.901 1.00 90.25 87 LEU A O 1
ATOM 675 N N . THR A 1 88 ? 6.762 3.168 5.623 1.00 91.56 88 THR A N 1
ATOM 676 C CA . THR A 1 88 ? 6.876 2.153 6.668 1.00 91.56 88 THR A CA 1
ATOM 677 C C . THR A 1 88 ? 5.479 1.777 7.132 1.00 91.56 88 THR A C 1
ATOM 679 O O . THR A 1 88 ? 4.760 2.603 7.682 1.00 91.56 88 THR A O 1
ATOM 682 N N . LEU A 1 89 ? 5.089 0.528 6.904 1.00 90.75 89 LEU A N 1
ATOM 683 C CA . LEU A 1 89 ? 3.813 -0.043 7.312 1.00 90.75 89 LEU A CA 1
ATOM 684 C C . LEU A 1 89 ? 4.026 -0.897 8.557 1.00 90.75 89 LEU A C 1
ATOM 686 O O . LEU A 1 89 ? 4.767 -1.872 8.501 1.00 90.75 89 LEU A O 1
ATOM 690 N N . SER A 1 90 ? 3.377 -0.552 9.662 1.00 91.56 90 SER A N 1
ATOM 691 C CA . SER A 1 90 ? 3.437 -1.291 10.927 1.00 91.56 90 SER A CA 1
ATOM 692 C C . SER A 1 90 ? 2.039 -1.794 11.292 1.00 91.56 90 SER A C 1
ATOM 694 O O . SER A 1 90 ? 1.255 -1.050 11.892 1.00 91.56 90 SER A O 1
ATOM 696 N N . PRO A 1 91 ? 1.687 -3.028 10.897 1.00 87.50 91 PRO A N 1
ATOM 697 C CA . PRO A 1 91 ? 0.441 -3.663 11.308 1.00 87.50 91 PRO A CA 1
ATOM 698 C C . PRO A 1 91 ? 0.557 -4.088 12.776 1.00 87.50 91 PRO A C 1
ATOM 700 O O . PRO A 1 91 ? 1.604 -4.580 13.185 1.00 87.50 91 PRO A O 1
ATOM 703 N N . GLY A 1 92 ? -0.502 -3.916 13.571 1.00 80.81 92 GLY A N 1
ATOM 704 C CA . GLY A 1 92 ? -0.439 -4.110 15.029 1.00 80.81 92 GLY A CA 1
ATOM 705 C C . GLY A 1 92 ? 0.103 -5.470 15.497 1.00 80.81 92 GLY A C 1
ATOM 706 O O . GLY A 1 92 ? 0.851 -5.510 16.469 1.00 80.81 92 GLY A O 1
ATOM 707 N N . ASP A 1 93 ? -0.220 -6.550 14.781 1.00 78.88 93 ASP A N 1
ATOM 708 C CA . ASP A 1 93 ? 0.153 -7.930 15.134 1.00 78.88 93 ASP A CA 1
ATOM 709 C C . ASP A 1 93 ? 1.142 -8.577 14.141 1.00 78.88 93 ASP A C 1
ATOM 711 O O . ASP A 1 93 ? 1.307 -9.798 14.134 1.00 78.88 93 ASP A O 1
ATOM 715 N N . ALA A 1 94 ? 1.786 -7.797 13.265 1.00 80.50 94 ALA A N 1
ATOM 716 C CA . ALA A 1 94 ? 2.655 -8.341 12.219 1.00 80.50 94 ALA A CA 1
ATOM 717 C C . ALA A 1 94 ? 3.975 -7.574 12.062 1.00 80.50 94 ALA A C 1
ATOM 719 O O . ALA A 1 94 ? 4.191 -6.515 12.647 1.00 80.50 94 ALA A O 1
ATOM 720 N N . GLU A 1 95 ? 4.880 -8.139 11.261 1.00 86.19 95 GLU A N 1
ATOM 721 C CA . GLU A 1 95 ? 6.174 -7.527 10.961 1.00 86.19 95 GLU A CA 1
ATOM 722 C C . GLU A 1 95 ? 5.998 -6.190 10.226 1.00 86.19 95 GLU A C 1
ATOM 724 O O . GLU A 1 95 ? 5.225 -6.077 9.270 1.00 86.19 95 GLU A O 1
ATOM 729 N N . THR A 1 96 ? 6.761 -5.183 10.654 1.00 89.19 96 THR A N 1
ATOM 730 C CA . THR A 1 96 ? 6.846 -3.895 9.968 1.00 89.19 96 THR A CA 1
ATOM 731 C C . THR A 1 96 ? 7.470 -4.061 8.582 1.00 89.19 96 THR A C 1
ATOM 733 O O . THR A 1 96 ? 8.570 -4.590 8.427 1.00 89.19 96 THR A O 1
ATOM 736 N N . VAL A 1 97 ? 6.800 -3.530 7.564 1.00 88.62 97 VAL A N 1
ATOM 737 C CA . VAL A 1 97 ? 7.260 -3.544 6.176 1.00 88.62 97 VAL A CA 1
ATOM 738 C C . VAL A 1 97 ? 7.752 -2.158 5.788 1.00 88.62 97 VAL A C 1
ATOM 740 O O . VAL A 1 97 ? 6.995 -1.194 5.805 1.00 88.62 97 VAL A O 1
ATOM 743 N N . VAL A 1 98 ? 9.017 -2.062 5.380 1.00 90.25 98 VAL A N 1
ATOM 744 C CA . VAL A 1 98 ? 9.596 -0.829 4.830 1.00 90.25 98 VAL A CA 1
ATOM 745 C C . VAL A 1 98 ? 9.706 -0.951 3.317 1.00 90.25 98 VAL A C 1
ATOM 747 O O . VAL A 1 98 ? 10.273 -1.914 2.786 1.00 90.25 98 VA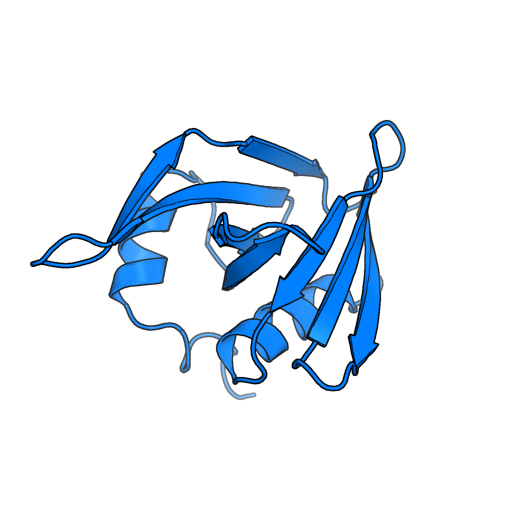L A O 1
ATOM 750 N N . CYS A 1 99 ? 9.180 0.037 2.608 1.00 88.94 99 CYS A N 1
ATOM 751 C CA . CYS A 1 99 ? 9.181 0.074 1.156 1.00 88.94 99 CYS A CA 1
ATOM 752 C C . CYS A 1 99 ? 9.466 1.475 0.621 1.00 88.94 99 CYS A C 1
ATOM 754 O O . CYS A 1 99 ? 9.298 2.467 1.320 1.00 88.94 99 CYS A O 1
ATOM 756 N N . GLU A 1 100 ? 9.949 1.549 -0.613 1.00 88.50 100 GLU A N 1
ATOM 757 C CA . GLU A 1 100 ? 10.274 2.797 -1.292 1.00 88.50 100 GLU A CA 1
ATOM 758 C C . GLU A 1 100 ? 9.459 2.905 -2.582 1.00 88.50 100 GLU A C 1
ATOM 760 O O . GLU A 1 100 ? 9.392 1.975 -3.386 1.00 88.50 100 GLU A O 1
ATOM 765 N N . GLY A 1 101 ? 8.794 4.037 -2.762 1.00 84.19 101 GLY A N 1
ATOM 766 C CA . GLY A 1 101 ? 8.083 4.415 -3.972 1.00 84.19 101 GLY A CA 1
ATOM 767 C C . GLY A 1 101 ? 8.813 5.558 -4.664 1.00 84.19 101 GLY A C 1
ATOM 768 O O . GLY A 1 101 ? 9.459 6.386 -4.020 1.00 84.19 101 GLY A O 1
ATOM 769 N N . ARG A 1 102 ? 8.695 5.633 -5.990 1.00 82.62 102 ARG A N 1
ATOM 770 C CA . ARG A 1 102 ? 9.120 6.837 -6.713 1.00 82.62 102 ARG A CA 1
ATOM 771 C C . ARG A 1 102 ? 8.131 7.960 -6.437 1.00 82.62 102 ARG A C 1
ATOM 773 O O . ARG A 1 102 ? 6.928 7.708 -6.338 1.00 82.62 102 ARG A O 1
ATOM 780 N N . ASP A 1 103 ? 8.630 9.186 -6.370 1.00 76.69 103 ASP A N 1
ATOM 781 C CA . ASP A 1 103 ? 7.765 10.355 -6.268 1.00 76.69 103 ASP A CA 1
ATOM 782 C C . ASP A 1 103 ? 6.867 10.449 -7.506 1.00 76.69 103 ASP A C 1
ATOM 784 O O . ASP A 1 103 ? 7.302 10.251 -8.645 1.00 76.69 103 ASP A O 1
ATOM 788 N N . GLY A 1 104 ? 5.585 10.709 -7.274 1.00 75.25 104 GLY A N 1
ATOM 789 C CA . GLY A 1 104 ? 4.583 10.740 -8.327 1.00 75.25 104 GLY A CA 1
ATOM 790 C C . GLY A 1 104 ? 3.173 10.676 -7.765 1.00 75.25 104 GLY A C 1
ATOM 791 O O . GLY A 1 104 ? 2.950 10.180 -6.663 1.00 75.25 104 GLY A O 1
ATOM 792 N N . ALA A 1 105 ? 2.208 11.152 -8.550 1.00 70.31 105 ALA A N 1
ATOM 793 C CA . ALA A 1 105 ? 0.826 11.328 -8.108 1.00 70.31 105 ALA A CA 1
ATOM 794 C C . ALA A 1 105 ? 0.166 10.045 -7.556 1.00 70.31 105 ALA A C 1
ATOM 796 O O . ALA A 1 105 ? -0.689 10.121 -6.675 1.00 70.31 105 ALA A O 1
ATOM 797 N N . LEU A 1 106 ? 0.589 8.867 -8.025 1.00 72.81 106 LEU A N 1
ATOM 798 C CA . LEU A 1 106 ? 0.137 7.566 -7.515 1.00 72.81 106 LEU A CA 1
ATOM 799 C C . LEU A 1 106 ? 0.560 7.318 -6.084 1.00 72.81 106 LEU A C 1
ATOM 801 O O . LEU A 1 106 ? -0.264 7.003 -5.227 1.00 72.81 106 LEU A O 1
ATOM 805 N N . THR A 1 107 ? 1.863 7.454 -5.859 1.00 80.50 107 THR A N 1
ATOM 806 C CA . THR A 1 107 ? 2.484 7.271 -4.561 1.00 80.50 107 THR A CA 1
ATOM 807 C C . THR A 1 107 ? 1.851 8.267 -3.599 1.00 80.50 107 THR A C 1
ATOM 809 O O . THR A 1 107 ? 1.294 7.842 -2.599 1.00 80.50 107 THR A O 1
ATOM 812 N N . GLU A 1 108 ? 1.768 9.552 -3.961 1.00 83.06 108 GLU A N 1
ATOM 813 C CA . GLU A 1 108 ? 1.105 10.579 -3.140 1.00 83.06 108 GLU A CA 1
ATOM 814 C C . GLU A 1 108 ? -0.348 10.232 -2.785 1.00 83.06 108 GLU A C 1
ATOM 816 O O . GLU A 1 108 ? -0.765 10.455 -1.653 1.00 83.06 108 GLU A O 1
ATOM 821 N N . SER A 1 109 ? -1.118 9.649 -3.710 1.00 81.94 109 SER A N 1
ATOM 822 C CA . SER A 1 109 ? -2.510 9.252 -3.448 1.00 81.94 109 SER A CA 1
ATOM 823 C C . SER A 1 109 ? -2.600 8.133 -2.408 1.00 81.94 109 SER A C 1
ATOM 825 O O . SER A 1 109 ? -3.419 8.200 -1.490 1.00 81.94 109 SER A O 1
ATOM 827 N N . VAL A 1 110 ? -1.728 7.123 -2.509 1.00 84.12 110 VAL A N 1
ATOM 828 C CA . VAL A 1 110 ? -1.619 6.060 -1.498 1.00 84.12 110 VAL A CA 1
ATOM 829 C C . VAL A 1 110 ? -1.185 6.645 -0.154 1.00 84.12 110 VAL A C 1
ATOM 831 O O . VAL A 1 110 ? -1.829 6.383 0.860 1.00 84.12 110 VAL A O 1
ATOM 834 N N . LEU A 1 111 ? -0.149 7.485 -0.136 1.00 85.06 111 LEU A N 1
ATOM 835 C CA . LEU A 1 111 ? 0.368 8.099 1.089 1.00 85.06 111 LEU A CA 1
ATOM 836 C C . LEU A 1 111 ? -0.686 8.976 1.771 1.00 85.06 111 LEU A C 1
ATOM 838 O O . LEU A 1 111 ? -0.881 8.867 2.976 1.00 85.06 111 LEU A O 1
ATOM 842 N N . ALA A 1 112 ? -1.416 9.790 1.007 1.00 85.94 112 ALA A N 1
ATOM 843 C CA . ALA A 1 112 ? -2.478 10.644 1.527 1.00 85.94 112 ALA A CA 1
ATOM 844 C C . ALA A 1 112 ? -3.617 9.835 2.157 1.00 85.94 112 ALA A C 1
ATOM 846 O O . ALA A 1 112 ? -4.194 10.262 3.153 1.00 85.94 112 ALA A O 1
ATOM 847 N N . LEU A 1 113 ? -3.949 8.667 1.601 1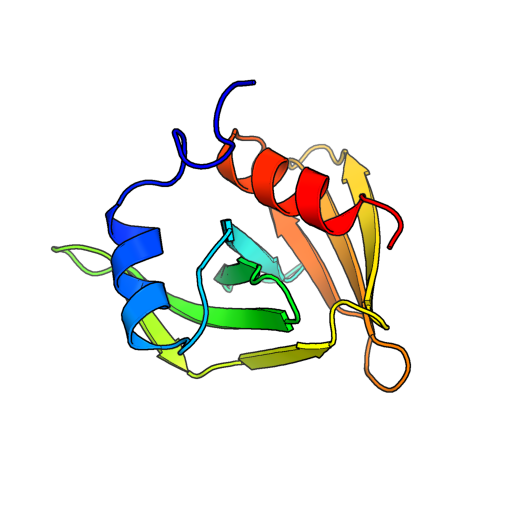.00 86.12 113 LEU A N 1
ATOM 848 C CA . LEU A 1 113 ? -4.949 7.778 2.187 1.00 86.12 113 LEU A CA 1
ATOM 849 C C . LEU A 1 113 ? -4.437 7.113 3.469 1.00 86.12 113 LEU A C 1
ATOM 851 O O . LEU A 1 113 ? -5.205 6.962 4.420 1.00 86.12 113 LEU A O 1
ATOM 855 N N . LEU A 1 114 ? -3.171 6.710 3.509 1.00 86.38 114 LEU A N 1
ATOM 856 C CA . LEU A 1 114 ? -2.588 6.044 4.674 1.00 86.38 114 LEU A CA 1
ATOM 857 C C . LEU A 1 114 ? -2.273 7.012 5.826 1.00 86.38 114 LEU A C 1
ATOM 859 O O . LEU A 1 114 ? -2.340 6.610 6.980 1.00 86.38 114 LEU A O 1
ATOM 863 N N . ALA A 1 115 ? -1.990 8.282 5.526 1.00 80.31 115 ALA A N 1
ATOM 864 C CA . ALA A 1 115 ? -1.701 9.319 6.516 1.00 80.31 115 ALA A CA 1
ATOM 865 C C . ALA A 1 115 ? -2.955 9.924 7.175 1.00 80.31 115 ALA A C 1
ATOM 867 O O . ALA A 1 115 ? -2.841 10.667 8.149 1.00 80.31 115 ALA A O 1
ATOM 868 N N . GLN A 1 116 ? -4.153 9.659 6.642 1.00 71.69 116 GLN A N 1
ATOM 869 C CA . GLN A 1 116 ? -5.392 10.156 7.238 1.00 71.69 116 GLN A CA 1
ATOM 870 C C . GLN A 1 116 ? -5.661 9.443 8.571 1.00 71.69 116 GLN A C 1
ATOM 872 O O . GLN A 1 116 ? -5.801 8.217 8.564 1.00 71.69 116 GLN A O 1
ATOM 877 N N . PRO A 1 117 ? -5.777 10.177 9.696 1.00 54.47 117 PRO A N 1
ATOM 878 C CA . PRO A 1 117 ? -6.231 9.593 10.949 1.00 54.47 117 PRO A CA 1
ATOM 879 C C . PRO A 1 117 ? -7.663 9.081 10.767 1.00 54.47 117 PRO A C 1
ATOM 881 O O . PRO A 1 117 ? -8.486 9.739 10.125 1.00 54.47 117 PRO A O 1
ATOM 884 N N . ARG A 1 118 ? -7.931 7.891 11.297 1.00 55.84 118 ARG A N 1
ATOM 885 C CA . ARG A 1 118 ? -9.221 7.207 11.200 1.00 55.84 118 ARG A CA 1
ATOM 886 C C . ARG A 1 118 ? -9.848 7.028 12.565 1.00 55.84 118 ARG A C 1
ATOM 888 O O . ARG A 1 118 ? -9.083 6.756 13.515 1.00 55.84 118 ARG A O 1
#

Sequence (118 aa):
MATLMDNVPDRYLAAVRDRVADEVLAVASFVRAGLPQSFLIAVTPSRVHAFAYASREVGLRVESELADWDRATLRADVERVPSGTRLTLSPGDAETVVCEGRDGALTESVLALLAQPR

pLDDT: mean 80.43, std 12.64, range [35.06, 92.44]

Secondary structure (DSSP, 8-state):
---TTTTS-HHHHHHHHTT-SS---EEEEEEETT---EEEEEE-SSEEEEEEEEEETTEEEEEEEEEEEETTT-EEEEEEETTEEEEEEE-TTS--EEEEE-SSHHHHHHHHHHSS--